Protein AF-A0A316DFW4-F1 (afdb_monomer_lite)

Radius of gyration: 18.1 Å; chains: 1; bounding box: 42×13×51 Å

pLDDT: mean 81.06, std 12.25, range [49.78, 93.06]

Foldseek 3Di:
DDPLVVLLVVLVVLLVQLVVQLVVLVDDPPPPPPDDDPVVVVVVVVSNVVSVVSNVVSVVSNVVSVVSNVVSVVRD

Secondary structure (DSSP, 8-state):
--HHHHHHHHHHHHHHHHHHHHHHHSPPS----TT--HHHHHHHHHHHHHHHHHHHHHHHHHHHHHHHHHHHHHH-

Structure (mmCIF, N/CA/C/O backbone):
data_AF-A0A316DFW4-F1
#
_entry.id   AF-A0A316DFW4-F1
#
loop_
_atom_site.group_PDB
_atom_site.id
_atom_site.type_symbol
_atom_site.label_atom_id
_atom_site.label_alt_id
_atom_site.label_comp_id
_atom_site.label_asym_id
_atom_site.label_entity_id
_atom_site.label_seq_id
_atom_site.pdbx_PDB_ins_code
_atom_site.Cartn_x
_atom_site.Cartn_y
_atom_site.Cartn_z
_atom_site.occupancy
_atom_site.B_iso_or_equiv
_atom_site.auth_seq_id
_atom_site.auth_comp_id
_atom_site.auth_asym_id
_atom_site.auth_atom_id
_atom_site.pdbx_PDB_model_num
ATOM 1 N N . MET A 1 1 ? 18.922 -5.308 -20.450 1.00 59.53 1 MET A N 1
ATOM 2 C CA . MET A 1 1 ? 17.524 -5.183 -19.990 1.00 59.53 1 MET A CA 1
ATOM 3 C C . MET A 1 1 ? 17.060 -3.809 -20.396 1.00 59.53 1 MET A C 1
ATOM 5 O O . MET A 1 1 ? 17.762 -2.855 -20.080 1.00 59.53 1 MET A O 1
ATOM 9 N N . ASP A 1 2 ? 15.942 -3.722 -21.103 1.00 81.31 2 ASP A N 1
ATOM 10 C CA . ASP A 1 2 ? 15.412 -2.438 -21.547 1.00 81.31 2 ASP A CA 1
ATOM 11 C C . ASP A 1 2 ? 14.941 -1.623 -20.343 1.00 81.31 2 ASP A C 1
ATOM 13 O O . ASP A 1 2 ? 14.319 -2.150 -19.414 1.00 81.31 2 ASP A O 1
ATOM 17 N N . THR A 1 3 ? 15.260 -0.330 -20.343 1.00 80.88 3 THR A N 1
ATOM 18 C CA . THR A 1 3 ? 14.927 0.607 -19.262 1.00 80.88 3 THR A CA 1
ATOM 19 C C . THR A 1 3 ? 13.423 0.603 -18.956 1.00 80.88 3 THR A C 1
ATOM 21 O O . THR A 1 3 ? 13.031 0.678 -17.792 1.00 80.88 3 THR A O 1
ATOM 24 N N . SER A 1 4 ? 12.582 0.407 -19.976 1.00 83.25 4 SER A N 1
ATOM 25 C CA . SER A 1 4 ? 11.129 0.226 -19.857 1.00 83.25 4 SER A CA 1
ATOM 26 C C . SER A 1 4 ? 10.750 -0.983 -18.991 1.00 83.25 4 SER A C 1
ATOM 28 O O . SER A 1 4 ? 9.899 -0.878 -18.111 1.00 83.25 4 SER A O 1
ATOM 30 N N . THR A 1 5 ? 11.437 -2.117 -19.151 1.00 86.62 5 THR A N 1
ATOM 31 C CA . THR A 1 5 ? 11.180 -3.339 -18.368 1.00 86.62 5 THR A CA 1
ATOM 32 C C . THR A 1 5 ? 11.530 -3.140 -16.894 1.00 86.62 5 THR A C 1
ATOM 34 O O . THR A 1 5 ? 10.808 -3.606 -16.010 1.00 86.62 5 THR A O 1
ATOM 37 N N . ILE A 1 6 ? 12.617 -2.412 -16.615 1.00 88.31 6 ILE A N 1
ATOM 38 C CA . ILE A 1 6 ? 13.042 -2.100 -15.245 1.00 88.31 6 ILE A CA 1
ATOM 39 C C . ILE A 1 6 ? 12.002 -1.205 -14.563 1.00 88.31 6 ILE A C 1
ATOM 41 O O . ILE A 1 6 ? 11.551 -1.528 -13.466 1.00 88.31 6 ILE A O 1
ATOM 45 N N . ILE A 1 7 ? 11.574 -0.121 -15.219 1.00 87.25 7 ILE A N 1
ATOM 46 C CA . ILE A 1 7 ? 10.587 0.816 -14.658 1.00 87.25 7 ILE A CA 1
ATOM 47 C C . ILE A 1 7 ? 9.237 0.116 -14.439 1.00 87.25 7 ILE A C 1
ATOM 49 O O . ILE A 1 7 ? 8.625 0.289 -13.386 1.00 87.25 7 ILE A O 1
ATOM 53 N N . ASN A 1 8 ? 8.807 -0.730 -15.379 1.00 90.25 8 ASN A N 1
ATOM 54 C CA . ASN A 1 8 ? 7.576 -1.510 -15.250 1.00 90.25 8 ASN A CA 1
ATOM 55 C C . ASN A 1 8 ? 7.639 -2.479 -14.052 1.00 90.25 8 ASN A C 1
ATOM 57 O O . ASN A 1 8 ? 6.740 -2.506 -13.213 1.00 90.25 8 ASN A O 1
ATOM 61 N N . THR A 1 9 ? 8.756 -3.200 -13.897 1.00 91.19 9 THR A N 1
ATOM 62 C CA . THR A 1 9 ? 8.975 -4.117 -12.763 1.00 91.19 9 THR A CA 1
ATOM 63 C C . THR A 1 9 ? 8.975 -3.377 -11.424 1.00 91.19 9 THR A C 1
ATOM 65 O O . THR A 1 9 ? 8.375 -3.843 -10.457 1.00 91.19 9 THR A O 1
ATOM 68 N N . VAL A 1 10 ? 9.609 -2.201 -11.356 1.00 90.06 10 VAL A N 1
ATOM 69 C CA . VAL A 1 10 ? 9.589 -1.356 -10.153 1.00 90.06 10 VAL A CA 1
ATOM 70 C C . VAL A 1 10 ? 8.164 -0.896 -9.844 1.00 90.06 10 VAL A C 1
ATOM 72 O O . VAL A 1 10 ? 7.730 -1.022 -8.700 1.00 90.06 10 VAL A O 1
ATOM 75 N N . GLY A 1 11 ? 7.412 -0.431 -10.845 1.00 90.38 11 GLY A N 1
ATOM 76 C CA . 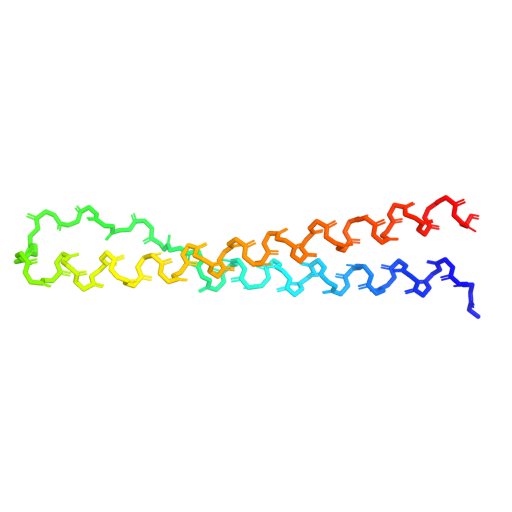GLY A 1 11 ? 6.010 -0.041 -10.675 1.00 90.38 11 GLY A CA 1
ATOM 77 C C . GLY A 1 11 ? 5.141 -1.185 -10.144 1.00 90.38 11 GLY A C 1
ATOM 78 O O . GLY A 1 11 ? 4.396 -0.999 -9.186 1.00 90.38 11 GLY A O 1
ATOM 79 N N . LEU A 1 12 ? 5.324 -2.401 -10.670 1.00 91.75 12 LEU A N 1
ATOM 80 C CA . LEU A 1 12 ? 4.641 -3.607 -10.188 1.00 91.75 12 LEU A CA 1
ATOM 81 C C . LEU A 1 12 ? 4.938 -3.903 -8.707 1.00 91.75 12 LEU A C 1
ATOM 83 O O . LEU A 1 12 ? 4.039 -4.270 -7.949 1.00 91.75 12 LEU A O 1
ATOM 87 N N . ILE A 1 13 ? 6.189 -3.732 -8.267 1.00 92.75 13 ILE A N 1
ATOM 88 C CA . ILE A 1 13 ? 6.557 -3.911 -6.856 1.00 92.75 13 ILE A CA 1
ATOM 89 C C . ILE A 1 13 ? 5.815 -2.891 -5.988 1.00 92.75 13 ILE A C 1
ATOM 91 O O . ILE A 1 13 ? 5.254 -3.270 -4.957 1.00 92.75 13 ILE A O 1
ATOM 95 N N . PHE A 1 14 ? 5.758 -1.621 -6.398 1.00 91.44 14 PHE A N 1
ATOM 96 C CA . PHE A 1 14 ? 4.987 -0.600 -5.682 1.00 91.44 14 PHE A CA 1
ATOM 97 C C . PHE A 1 14 ? 3.507 -0.979 -5.568 1.00 91.44 14 PHE A C 1
ATOM 99 O O . PHE A 1 14 ? 2.944 -0.868 -4.474 1.00 91.44 14 PHE A O 1
ATOM 106 N N . ASP A 1 15 ? 2.919 -1.522 -6.633 1.00 91.50 15 ASP A N 1
ATOM 107 C CA . ASP A 1 15 ? 1.525 -1.957 -6.628 1.00 91.50 15 ASP A CA 1
ATOM 108 C C . ASP A 1 15 ? 1.282 -3.123 -5.660 1.00 91.50 15 ASP A C 1
ATOM 110 O O . ASP A 1 15 ? 0.401 -3.073 -4.801 1.00 91.50 15 ASP A O 1
ATOM 114 N N . ILE A 1 16 ? 2.113 -4.166 -5.712 1.00 92.69 16 ILE A N 1
ATOM 115 C CA . ILE A 1 16 ? 1.997 -5.314 -4.799 1.00 92.69 16 ILE A CA 1
ATOM 116 C C . ILE A 1 16 ? 2.146 -4.854 -3.344 1.00 92.69 16 ILE A C 1
ATOM 118 O O . ILE A 1 16 ? 1.371 -5.253 -2.469 1.00 92.69 16 ILE A O 1
ATOM 122 N N . THR A 1 17 ? 3.112 -3.975 -3.072 1.00 91.75 17 THR A N 1
ATOM 123 C CA . THR A 1 17 ? 3.358 -3.484 -1.711 1.00 91.75 17 THR A CA 1
ATOM 124 C C . THR A 1 17 ? 2.202 -2.610 -1.215 1.00 91.75 17 THR A C 1
ATOM 126 O O . THR A 1 17 ? 1.758 -2.766 -0.073 1.00 91.75 17 THR A O 1
ATOM 129 N N . GLY A 1 18 ? 1.667 -1.732 -2.071 1.00 90.31 18 GLY A N 1
ATOM 130 C CA . GLY A 1 18 ? 0.496 -0.904 -1.778 1.00 90.31 18 GLY A CA 1
ATOM 131 C C . GLY A 1 18 ? -0.751 -1.745 -1.502 1.00 90.31 18 GLY A C 1
ATOM 132 O O . GLY A 1 18 ? -1.432 -1.528 -0.496 1.00 90.31 18 GLY A O 1
ATOM 133 N N . ALA A 1 19 ? -0.991 -2.776 -2.317 1.00 89.81 19 ALA A N 1
ATOM 134 C CA . ALA A 1 19 ? -2.103 -3.709 -2.160 1.00 89.81 19 ALA A CA 1
ATOM 135 C C . ALA A 1 19 ? -2.013 -4.507 -0.852 1.00 89.81 19 ALA A C 1
ATOM 137 O O . ALA A 1 19 ? -2.999 -4.597 -0.120 1.00 89.81 19 ALA A O 1
ATOM 138 N N . ILE A 1 20 ? -0.833 -5.030 -0.495 1.00 89.88 20 ILE A N 1
ATOM 139 C CA . ILE A 1 20 ? -0.615 -5.729 0.785 1.00 89.88 20 ILE A CA 1
ATOM 140 C C . ILE A 1 20 ? -0.878 -4.789 1.965 1.00 89.88 20 ILE A C 1
ATOM 142 O O . ILE A 1 20 ? -1.499 -5.182 2.958 1.00 89.88 20 ILE A O 1
ATOM 146 N N . LEU A 1 21 ? -0.422 -3.539 1.873 1.00 87.94 21 LEU A N 1
ATOM 147 C CA . LEU A 1 21 ? -0.608 -2.552 2.930 1.00 87.94 21 LEU A CA 1
ATOM 148 C C . LEU A 1 21 ? -2.091 -2.200 3.101 1.00 87.94 21 LEU A C 1
ATOM 150 O O . LEU A 1 21 ? -2.571 -2.140 4.235 1.00 87.94 21 LEU A O 1
ATOM 154 N N . MET A 1 22 ? -2.835 -2.057 2.003 1.00 87.88 22 MET A N 1
ATOM 155 C CA . MET A 1 22 ? -4.289 -1.898 2.043 1.00 87.88 22 MET A CA 1
ATOM 156 C C . MET A 1 22 ? -4.971 -3.140 2.609 1.00 87.88 22 MET A C 1
ATOM 158 O O . MET A 1 22 ? -5.775 -3.000 3.519 1.00 87.88 22 MET A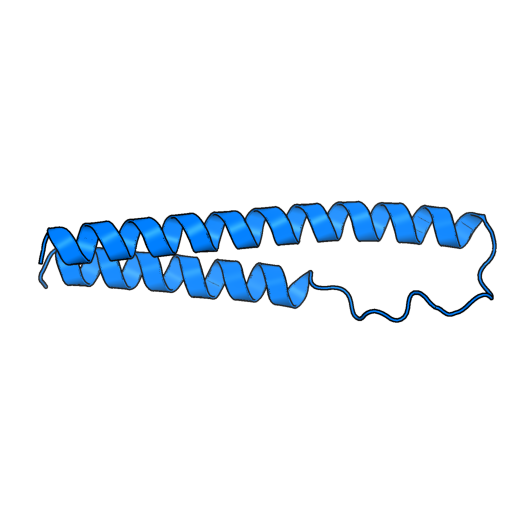 O 1
ATOM 162 N N . PHE A 1 23 ? -4.620 -4.345 2.161 1.00 86.06 23 PHE A N 1
ATOM 163 C CA . PHE A 1 23 ? -5.241 -5.591 2.613 1.00 86.06 23 PHE A CA 1
ATOM 164 C C . PHE A 1 23 ? -5.068 -5.810 4.121 1.00 86.06 23 PHE A C 1
ATOM 166 O O . PHE A 1 23 ? -6.050 -6.040 4.825 1.00 86.06 23 PHE A O 1
ATOM 173 N N . LYS A 1 24 ? -3.846 -5.635 4.647 1.00 83.25 24 LYS A N 1
ATOM 174 C CA . LYS A 1 24 ? -3.547 -5.791 6.084 1.00 83.25 24 LYS A CA 1
ATOM 175 C C . LYS A 1 24 ? -4.209 -4.729 6.962 1.00 83.25 24 LYS A C 1
ATOM 177 O O . LYS A 1 24 ? -4.398 -4.967 8.153 1.00 83.25 24 LYS A O 1
ATOM 182 N N . ASN A 1 25 ? -4.513 -3.554 6.408 1.00 82.25 25 ASN A N 1
ATOM 183 C CA . ASN A 1 25 ? -5.171 -2.468 7.137 1.00 82.25 25 ASN A CA 1
ATOM 184 C C . ASN A 1 25 ? -6.671 -2.360 6.827 1.00 82.25 25 ASN A C 1
ATOM 186 O O . ASN A 1 25 ? -7.366 -1.641 7.542 1.00 82.25 25 ASN A O 1
ATOM 190 N N . SER A 1 26 ? -7.182 -3.069 5.815 1.00 73.25 26 SER A N 1
ATOM 191 C CA . SER A 1 26 ? -8.608 -3.140 5.515 1.00 73.25 26 SER A CA 1
ATOM 192 C C . SER A 1 26 ? -9.307 -3.856 6.664 1.00 73.25 26 SER A C 1
ATOM 194 O O . SER A 1 26 ? -8.911 -4.932 7.113 1.00 73.25 26 SER A O 1
ATOM 196 N N . MET A 1 27 ? -10.294 -3.183 7.240 1.00 62.06 27 MET A N 1
ATOM 197 C CA . MET A 1 27 ? -10.936 -3.638 8.461 1.00 62.06 27 MET A CA 1
ATOM 198 C C . MET A 1 27 ? -12.045 -4.632 8.107 1.00 62.06 27 MET A C 1
ATOM 200 O O . MET A 1 27 ? -12.909 -4.280 7.302 1.00 62.06 27 MET A O 1
ATOM 204 N N . PRO A 1 28 ? -12.104 -5.835 8.710 1.00 58.34 28 PRO A N 1
ATOM 205 C CA . PRO A 1 28 ? -13.304 -6.648 8.614 1.00 58.34 28 PRO A CA 1
ATOM 206 C C . PRO A 1 28 ? -14.447 -5.877 9.278 1.00 58.34 28 PRO A C 1
ATOM 208 O O . PRO A 1 28 ? -14.377 -5.500 10.451 1.00 58.34 28 PRO A O 1
ATOM 211 N N . VAL A 1 29 ? -15.489 -5.610 8.495 1.00 55.16 29 VAL A N 1
ATOM 212 C CA . VAL A 1 29 ? -16.663 -4.808 8.853 1.00 55.16 29 VAL A CA 1
ATOM 213 C C . VAL A 1 29 ? -17.553 -5.591 9.826 1.00 55.16 29 VAL A C 1
ATOM 215 O O . VAL A 1 29 ? -18.670 -5.978 9.516 1.00 55.16 29 VAL A O 1
ATOM 218 N N . LYS A 1 30 ? -17.064 -5.864 11.036 1.00 55.12 30 LYS A N 1
ATOM 219 C CA . LYS A 1 30 ? -17.893 -6.288 12.174 1.00 55.12 30 LYS A CA 1
ATOM 220 C C . LYS A 1 30 ? -17.822 -5.235 13.272 1.00 55.12 30 LYS A C 1
ATOM 222 O O . LYS A 1 30 ? -17.518 -5.516 14.422 1.00 55.12 30 LYS A O 1
ATOM 227 N N . PHE A 1 31 ? -18.107 -3.991 12.899 1.00 53.62 31 PHE A N 1
ATOM 228 C CA . PHE A 1 31 ? -18.368 -2.918 13.862 1.00 53.62 31 PHE A CA 1
ATOM 229 C C . PHE A 1 31 ? -19.818 -2.897 14.359 1.00 53.62 31 PHE A C 1
ATOM 231 O O . PHE A 1 31 ? -20.145 -2.134 15.261 1.00 53.62 31 PHE A O 1
ATOM 238 N N . GLY A 1 32 ? -20.677 -3.752 13.797 1.00 49.78 32 GLY A N 1
ATOM 239 C CA . GLY A 1 32 ? -22.101 -3.845 14.111 1.00 49.78 32 GLY A CA 1
ATOM 240 C C . GLY A 1 32 ? -22.449 -4.712 15.321 1.00 49.78 32 GLY A C 1
ATOM 241 O O . GLY A 1 32 ? -23.530 -5.287 15.340 1.00 49.78 32 GLY A O 1
ATOM 242 N N . SER A 1 33 ? -21.579 -4.852 16.325 1.00 52.59 33 SER A N 1
ATOM 243 C CA . SER A 1 33 ? -22.027 -5.379 17.620 1.00 52.59 33 SER A CA 1
ATOM 244 C C . SER A 1 33 ? -22.418 -4.193 18.501 1.00 52.59 33 SER A C 1
ATOM 246 O O . SER A 1 33 ? -21.563 -3.552 19.117 1.00 52.59 33 SER A O 1
ATOM 248 N N . TYR A 1 34 ? -23.714 -3.890 18.525 1.00 53.97 34 TYR A N 1
ATOM 249 C CA . TYR A 1 34 ? -24.401 -2.839 19.289 1.00 53.97 34 TYR A CA 1
ATOM 250 C C . TYR A 1 34 ? -24.308 -3.004 20.831 1.00 53.97 34 TYR A C 1
ATOM 252 O O . TYR A 1 34 ? -25.253 -2.709 21.553 1.00 53.97 34 TYR A O 1
ATOM 260 N N . LEU A 1 35 ? -23.181 -3.494 21.359 1.00 55.41 35 LEU A N 1
ATOM 261 C CA . LEU A 1 35 ? -23.049 -4.015 22.728 1.00 55.41 35 LEU A CA 1
ATOM 262 C C . LEU A 1 35 ? -21.743 -3.614 23.438 1.00 55.41 35 LEU A C 1
ATOM 264 O O . LEU A 1 35 ? -21.360 -4.236 24.423 1.00 55.41 35 LEU A O 1
ATOM 268 N N . TYR A 1 36 ? -21.037 -2.579 22.972 1.00 61.62 36 TYR A N 1
ATOM 269 C CA . TYR A 1 36 ? -19.781 -2.157 23.601 1.00 61.62 36 TYR A CA 1
ATOM 270 C C . TYR A 1 36 ? -19.856 -0.750 24.206 1.00 61.62 36 TYR A C 1
ATOM 272 O O . TYR A 1 36 ? -20.156 0.231 23.530 1.00 61.62 36 TYR A O 1
ATOM 280 N N . SER A 1 37 ? -19.535 -0.681 25.504 1.00 66.06 37 SER A N 1
ATOM 281 C CA . SER A 1 37 ? -19.423 0.523 26.340 1.00 66.06 37 SER A CA 1
ATOM 282 C C . SER A 1 37 ? -18.739 1.705 25.629 1.00 66.06 37 SER A C 1
ATOM 284 O O . SER A 1 37 ? -17.770 1.525 24.889 1.00 66.06 37 SER A O 1
ATOM 286 N N . SER A 1 38 ? -19.197 2.933 25.911 1.00 68.69 38 SER A N 1
ATOM 287 C CA . SER A 1 38 ? -18.683 4.226 25.399 1.00 68.69 38 SER A CA 1
ATOM 288 C C . SER A 1 38 ? -17.147 4.314 25.320 1.00 68.69 38 SER A C 1
ATOM 290 O O . SER A 1 38 ? -16.582 4.852 24.361 1.00 68.69 38 SER A O 1
ATOM 292 N N . LYS A 1 39 ? -16.445 3.723 26.294 1.00 69.44 39 LYS A N 1
ATOM 293 C CA . LYS A 1 39 ? -14.976 3.703 26.355 1.00 69.44 39 LYS A CA 1
ATOM 294 C C . LYS A 1 39 ? -14.350 2.850 25.238 1.00 69.44 39 LYS A C 1
ATOM 296 O O . LYS A 1 39 ? -13.328 3.228 24.670 1.00 69.44 39 LYS A O 1
ATOM 301 N N . TYR A 1 40 ? -14.992 1.742 24.875 1.00 71.31 40 TYR A N 1
ATOM 302 C CA . TYR A 1 40 ? -14.546 0.813 23.834 1.00 71.31 40 TYR A CA 1
ATOM 303 C C . TYR A 1 40 ? -14.773 1.382 22.424 1.00 71.31 40 TYR A C 1
ATOM 305 O O . TYR A 1 40 ? -13.902 1.274 21.562 1.00 71.31 40 TYR A O 1
ATOM 313 N N . LEU A 1 41 ? -15.888 2.094 22.213 1.00 74.44 41 LEU A N 1
ATOM 314 C CA . LEU A 1 41 ? -16.165 2.824 20.968 1.00 74.44 41 LEU A CA 1
ATOM 315 C C . LEU A 1 41 ? -15.099 3.886 20.662 1.00 74.44 41 LEU A C 1
ATOM 317 O O . LEU A 1 41 ? -14.679 4.027 19.512 1.00 74.44 41 LEU A O 1
ATOM 321 N N . LYS A 1 42 ? -14.624 4.619 21.679 1.00 76.69 42 LYS A N 1
ATOM 322 C CA . LYS A 1 42 ? -13.545 5.607 21.502 1.00 76.69 42 LYS A CA 1
ATOM 323 C C . LYS A 1 42 ? -12.237 4.949 21.049 1.00 76.69 42 LYS A C 1
ATOM 325 O O . LYS A 1 42 ? -11.613 5.436 20.109 1.00 76.69 42 LYS A O 1
ATOM 330 N N . LEU A 1 43 ? -11.850 3.826 21.660 1.00 78.25 43 LEU A N 1
ATOM 331 C CA . LEU A 1 43 ? -10.640 3.086 21.279 1.00 78.25 43 LEU A CA 1
ATOM 332 C C . LEU A 1 43 ? -10.737 2.515 19.857 1.00 78.25 43 LEU A C 1
ATOM 334 O O . LEU A 1 43 ? -9.796 2.653 19.074 1.00 78.25 43 LEU A O 1
ATOM 338 N N . GLN A 1 44 ? -11.892 1.952 19.497 1.00 75.25 44 GLN A N 1
ATOM 339 C CA . GLN A 1 44 ? -12.175 1.447 18.150 1.00 75.25 44 GLN A CA 1
ATOM 340 C C . GLN A 1 44 ? -12.078 2.557 17.092 1.00 75.25 44 GLN A C 1
ATOM 342 O O . GLN A 1 44 ? -11.432 2.363 16.064 1.00 75.25 44 GLN A O 1
ATOM 34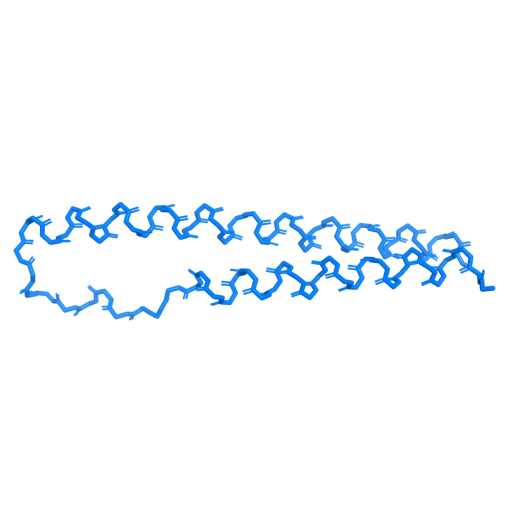7 N N . LYS A 1 45 ? -12.630 3.751 17.359 1.00 79.50 45 LYS A N 1
ATOM 348 C CA . LYS A 1 45 ? -12.517 4.912 16.454 1.00 79.50 45 LYS A CA 1
ATOM 349 C C . LYS A 1 45 ? -11.069 5.350 16.234 1.00 79.50 45 LYS A C 1
ATOM 351 O O . LYS A 1 45 ? -10.691 5.653 15.105 1.00 79.50 45 LYS A O 1
ATOM 356 N N . ILE A 1 46 ? -10.247 5.372 17.286 1.00 82.50 46 ILE A N 1
ATOM 357 C CA . ILE A 1 46 ? -8.823 5.730 17.172 1.00 82.50 46 ILE A CA 1
ATOM 358 C C . ILE A 1 46 ? -8.078 4.694 16.318 1.00 82.50 46 ILE A C 1
ATOM 360 O O . ILE A 1 46 ? -7.316 5.066 15.423 1.00 82.50 46 ILE A O 1
ATOM 364 N N . LYS A 1 47 ? -8.339 3.399 16.545 1.00 80.69 47 LYS A N 1
ATOM 365 C CA . LYS A 1 47 ? -7.757 2.305 15.753 1.00 80.69 47 LYS A CA 1
ATOM 366 C C . LYS A 1 47 ? -8.173 2.392 14.283 1.00 80.69 47 LYS A C 1
ATOM 368 O O . LYS A 1 47 ? -7.307 2.377 13.413 1.00 80.69 47 LYS A O 1
ATOM 373 N N . ALA A 1 48 ? -9.465 2.584 14.020 1.00 79.69 48 ALA A N 1
ATOM 374 C CA . ALA A 1 48 ? -10.011 2.743 12.675 1.00 79.69 48 ALA A CA 1
ATOM 375 C C . ALA A 1 48 ? -9.412 3.958 11.950 1.00 79.69 48 ALA A C 1
ATOM 377 O O . ALA A 1 48 ? -9.026 3.854 10.791 1.00 79.69 48 ALA A O 1
ATOM 378 N N . LYS A 1 49 ? -9.237 5.096 12.637 1.00 82.88 49 LYS A N 1
ATOM 379 C CA . LYS A 1 49 ? -8.602 6.289 12.052 1.00 82.88 49 LYS A CA 1
ATOM 380 C C . LYS A 1 49 ? -7.155 6.019 11.628 1.00 82.88 49 LYS A C 1
ATOM 382 O O . LYS A 1 49 ? -6.744 6.447 10.551 1.00 82.88 49 LYS A O 1
ATOM 387 N N . LYS A 1 50 ? -6.384 5.298 12.451 1.00 83.31 50 LYS A N 1
ATOM 388 C CA . LYS A 1 50 ? -5.005 4.905 12.116 1.00 83.31 50 LYS A CA 1
ATOM 389 C C . LYS A 1 50 ? -4.972 3.932 10.931 1.00 83.31 50 LYS A C 1
ATOM 391 O O . LYS A 1 50 ? -4.160 4.111 10.031 1.00 83.31 50 LYS A O 1
ATOM 396 N N . MET A 1 51 ? -5.877 2.955 10.908 1.00 82.81 51 MET A N 1
ATOM 397 C CA . MET A 1 51 ? -5.991 1.983 9.815 1.00 82.81 51 MET A CA 1
ATOM 398 C C . MET A 1 51 ? -6.394 2.651 8.497 1.00 82.81 51 MET A C 1
ATOM 400 O O . MET A 1 51 ? -5.717 2.442 7.498 1.00 82.81 51 MET A O 1
ATOM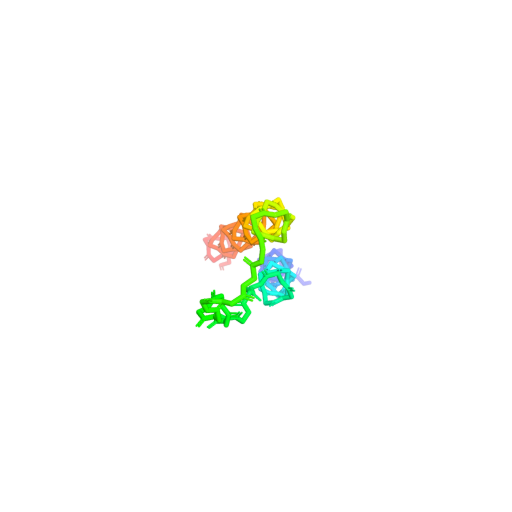 404 N N . ASN A 1 52 ? -7.387 3.544 8.499 1.00 84.62 52 ASN A N 1
ATOM 405 C CA . ASN A 1 52 ? -7.778 4.309 7.309 1.00 84.62 52 ASN A CA 1
ATOM 406 C C . ASN A 1 52 ? -6.630 5.158 6.757 1.00 84.62 52 ASN A C 1
ATOM 408 O O . ASN A 1 52 ? -6.451 5.231 5.544 1.00 84.62 52 ASN A O 1
ATOM 412 N N . ARG A 1 53 ? -5.816 5.771 7.629 1.00 86.94 53 ARG A N 1
ATOM 413 C CA . ARG A 1 53 ? -4.624 6.508 7.188 1.00 86.94 53 ARG A CA 1
ATOM 414 C C . ARG A 1 53 ? -3.627 5.587 6.481 1.00 86.94 53 ARG A C 1
ATOM 416 O O . ARG A 1 53 ? -3.090 5.967 5.449 1.00 86.94 53 ARG A O 1
ATOM 423 N N . ASN A 1 54 ? -3.412 4.383 7.007 1.00 85.56 54 ASN A N 1
ATOM 424 C CA . ASN A 1 54 ? -2.541 3.396 6.373 1.00 85.56 54 ASN A CA 1
ATOM 425 C C . ASN A 1 54 ? -3.114 2.911 5.033 1.00 85.56 54 ASN A C 1
ATOM 427 O O . ASN A 1 54 ? -2.374 2.847 4.063 1.00 85.56 54 ASN A O 1
ATOM 431 N N . ILE A 1 55 ? -4.421 2.645 4.938 1.00 87.31 55 ILE A N 1
ATOM 432 C CA . ILE A 1 55 ? -5.074 2.313 3.659 1.00 87.31 55 ILE A CA 1
ATOM 433 C C . ILE A 1 55 ? -4.841 3.431 2.634 1.00 87.31 55 ILE A C 1
ATOM 435 O O . ILE A 1 55 ? -4.476 3.142 1.500 1.00 87.31 55 ILE A O 1
ATOM 439 N N . GLY A 1 56 ? -4.981 4.698 3.039 1.00 88.81 56 GLY A N 1
ATOM 440 C CA . GLY A 1 56 ? -4.696 5.845 2.172 1.00 88.81 56 GLY A CA 1
ATOM 441 C C . GLY A 1 56 ? -3.244 5.892 1.681 1.00 88.81 56 GLY A C 1
ATOM 442 O O . GLY A 1 56 ? -3.005 6.191 0.516 1.00 88.81 56 GLY A O 1
ATOM 443 N N . LEU A 1 57 ? -2.275 5.537 2.532 1.00 89.69 57 LEU A N 1
ATOM 444 C CA . LEU A 1 57 ? -0.870 5.404 2.122 1.00 89.69 57 LEU A CA 1
ATOM 445 C C . LEU A 1 57 ? -0.666 4.252 1.129 1.00 89.69 57 LEU A C 1
ATOM 447 O O . LEU A 1 57 ? 0.087 4.402 0.173 1.00 89.69 57 LEU A O 1
ATOM 451 N N . GLY A 1 58 ? -1.351 3.124 1.331 1.00 90.00 58 GLY A N 1
ATOM 452 C CA . GLY A 1 58 ? -1.314 1.998 0.398 1.00 90.00 58 GLY A CA 1
ATOM 453 C C . GLY A 1 58 ? -1.891 2.368 -0.969 1.00 90.00 58 GLY A C 1
ATOM 454 O O . GLY A 1 58 ? -1.266 2.084 -1.983 1.00 90.00 58 GLY A O 1
ATOM 455 N N . ALA A 1 59 ? -3.011 3.096 -0.997 1.00 90.44 59 ALA A N 1
ATOM 456 C CA . ALA A 1 59 ? -3.608 3.606 -2.230 1.00 90.44 59 ALA A CA 1
ATOM 457 C C . ALA A 1 59 ? -2.691 4.605 -2.959 1.00 90.44 59 ALA A C 1
ATOM 459 O O . ALA A 1 59 ? -2.598 4.577 -4.182 1.00 90.44 59 ALA A O 1
ATOM 460 N N . LEU A 1 60 ? -1.965 5.453 -2.222 1.00 92.75 60 LEU A N 1
ATOM 461 C CA . LEU A 1 60 ? -0.946 6.330 -2.806 1.00 92.75 60 LEU A CA 1
ATOM 462 C C . LEU A 1 60 ? 0.202 5.539 -3.445 1.00 92.75 60 LEU A C 1
ATOM 464 O O . LEU A 1 60 ? 0.635 5.898 -4.537 1.00 92.75 60 LEU A O 1
ATOM 468 N N . LEU A 1 61 ? 0.666 4.461 -2.802 1.00 91.06 61 LEU A N 1
ATOM 469 C CA . LEU A 1 61 ? 1.676 3.570 -3.384 1.00 91.06 61 LEU A CA 1
ATOM 470 C C . LEU A 1 61 ? 1.197 2.950 -4.703 1.00 91.06 61 LEU A C 1
ATOM 472 O O . LEU A 1 61 ? 1.966 2.946 -5.659 1.00 91.06 61 LEU A O 1
ATOM 476 N N . LEU A 1 62 ? -0.061 2.492 -4.759 1.00 92.50 62 LEU A N 1
ATOM 477 C CA . LEU A 1 62 ? -0.671 1.968 -5.989 1.00 92.50 62 LEU A CA 1
ATOM 478 C C . LEU A 1 62 ? -0.702 3.025 -7.101 1.00 92.50 62 LEU A C 1
ATOM 480 O O . LEU A 1 62 ? -0.326 2.762 -8.235 1.00 92.50 62 LEU A O 1
ATOM 484 N N . CYS A 1 63 ? -1.119 4.254 -6.787 1.00 92.88 63 CYS A N 1
ATOM 485 C CA . CYS A 1 63 ? -1.127 5.326 -7.784 1.00 92.88 63 CYS A CA 1
ATOM 486 C C . CYS A 1 63 ? 0.275 5.602 -8.342 1.00 92.88 63 CYS A C 1
ATOM 488 O O . CYS A 1 63 ? 0.427 5.818 -9.540 1.00 92.88 63 CYS A O 1
ATOM 490 N N . ILE A 1 64 ? 1.302 5.596 -7.489 1.00 93.06 64 ILE A N 1
ATOM 491 C CA . ILE A 1 64 ? 2.687 5.821 -7.921 1.00 93.06 64 ILE A CA 1
ATOM 492 C C . ILE A 1 64 ? 3.182 4.655 -8.788 1.00 93.06 64 ILE A C 1
ATOM 494 O O . ILE A 1 64 ? 3.789 4.902 -9.829 1.00 93.06 64 ILE A O 1
ATOM 498 N N . GLY A 1 65 ? 2.903 3.409 -8.391 1.00 91.25 65 GLY A N 1
ATOM 499 C CA . GLY A 1 65 ? 3.251 2.216 -9.167 1.00 91.25 65 GLY A CA 1
ATOM 500 C C . GLY A 1 65 ? 2.624 2.234 -10.559 1.00 91.25 65 GLY A C 1
ATOM 501 O O . GLY A 1 65 ? 3.335 2.103 -11.558 1.00 91.25 65 GLY A O 1
ATOM 502 N N . PHE A 1 66 ? 1.333 2.556 -10.632 1.00 91.75 66 PHE A N 1
ATOM 503 C CA . PHE A 1 66 ? 0.610 2.724 -11.890 1.00 91.75 66 PHE A CA 1
ATOM 504 C C . PHE A 1 66 ? 1.188 3.840 -12.777 1.00 91.75 66 PHE A C 1
ATOM 506 O O . PHE A 1 66 ? 1.380 3.641 -13.975 1.00 91.75 66 PHE A O 1
ATOM 513 N N . ILE A 1 67 ? 1.516 5.009 -12.211 1.00 92.81 67 ILE A N 1
ATOM 514 C CA . ILE A 1 67 ? 2.129 6.111 -12.976 1.00 92.81 67 ILE A CA 1
ATOM 515 C C . ILE A 1 67 ? 3.490 5.689 -13.546 1.00 92.81 67 ILE A C 1
ATOM 517 O O . ILE A 1 67 ? 3.788 5.992 -14.702 1.00 92.81 67 ILE A O 1
ATOM 521 N N . LEU A 1 68 ? 4.307 4.965 -12.774 1.00 88.75 68 LEU A N 1
ATOM 522 C CA . LEU A 1 68 ? 5.596 4.449 -13.244 1.00 88.75 68 LEU A CA 1
ATOM 523 C C . LEU A 1 68 ? 5.424 3.464 -14.407 1.00 88.75 68 LEU A C 1
ATOM 525 O O . LEU A 1 68 ? 6.141 3.569 -15.401 1.00 88.75 68 LEU A O 1
ATOM 529 N N . GLN A 1 69 ? 4.454 2.550 -14.325 1.00 88.50 69 GLN A N 1
ATOM 530 C CA . GLN A 1 69 ? 4.134 1.628 -15.423 1.00 88.50 69 GLN A CA 1
ATOM 531 C C . GLN A 1 69 ? 3.647 2.367 -16.674 1.00 88.50 69 GLN A C 1
ATOM 533 O O . GLN A 1 69 ? 4.033 2.023 -17.792 1.00 88.50 69 GLN A O 1
ATOM 538 N N . LEU A 1 70 ? 2.837 3.412 -16.498 1.00 90.31 70 LEU A N 1
ATOM 539 C CA . LEU A 1 70 ? 2.335 4.233 -17.595 1.00 90.31 70 LEU A CA 1
ATOM 540 C C . LEU A 1 70 ? 3.496 4.928 -18.319 1.00 90.31 70 LEU A C 1
ATOM 542 O O . LEU A 1 70 ? 3.613 4.807 -19.534 1.00 90.31 70 LEU A O 1
ATOM 546 N N . VAL A 1 71 ? 4.427 5.543 -17.582 1.00 89.19 71 VAL A N 1
ATOM 547 C CA . VAL A 1 71 ? 5.652 6.135 -18.154 1.00 89.19 71 VAL A CA 1
ATOM 548 C C . VAL A 1 71 ? 6.522 5.083 -18.849 1.00 89.19 71 VAL A C 1
ATOM 550 O O . VAL A 1 71 ? 7.022 5.337 -19.942 1.00 89.19 71 VAL A O 1
ATOM 553 N N . ALA A 1 72 ? 6.670 3.890 -18.268 1.00 88.19 72 ALA A N 1
ATOM 554 C CA . ALA A 1 72 ? 7.401 2.791 -18.899 1.00 88.19 72 ALA A CA 1
ATOM 555 C C . ALA A 1 72 ? 6.783 2.362 -20.237 1.00 88.19 72 ALA A C 1
ATOM 557 O O . ALA A 1 72 ? 7.517 2.019 -21.156 1.00 88.19 72 ALA A O 1
ATOM 558 N N . THR A 1 73 ? 5.453 2.414 -20.342 1.00 86.38 73 THR A N 1
ATOM 559 C CA . THR A 1 73 ? 4.702 2.082 -21.563 1.00 86.38 73 THR A CA 1
ATOM 560 C C . THR A 1 73 ? 4.885 3.136 -22.657 1.00 86.38 73 THR A C 1
ATOM 562 O O . THR A 1 73 ? 4.835 2.798 -23.829 1.00 86.38 73 THR A O 1
ATOM 565 N N . PHE A 1 74 ? 5.120 4.403 -22.299 1.00 84.88 74 PHE A N 1
ATOM 566 C CA . PHE A 1 74 ? 5.449 5.462 -23.265 1.00 84.88 74 PHE A CA 1
ATOM 567 C C . PHE A 1 74 ? 6.929 5.480 -23.682 1.00 84.88 74 PHE A C 1
ATOM 569 O O . PHE A 1 74 ? 7.264 6.087 -24.696 1.00 84.88 74 PHE A O 1
ATOM 576 N N . LEU A 1 75 ? 7.816 4.882 -22.878 1.00 77.19 75 LEU A N 1
ATOM 577 C CA . LEU A 1 75 ? 9.262 4.807 -23.131 1.00 77.19 75 LEU A CA 1
ATOM 578 C C . LEU A 1 75 ? 9.703 3.515 -23.834 1.00 77.19 75 LEU A C 1
ATOM 580 O O . LEU A 1 75 ? 10.830 3.464 -24.328 1.00 77.19 75 LEU A O 1
ATOM 584 N N . GLY A 1 76 ? 8.877 2.468 -23.785 1.00 65.06 76 GLY A N 1
ATOM 585 C CA . GLY A 1 76 ? 9.070 1.210 -24.512 1.00 65.06 76 GLY A CA 1
ATOM 586 C C . GLY A 1 76 ? 8.420 1.258 -25.883 1.00 65.06 76 GLY A C 1
ATO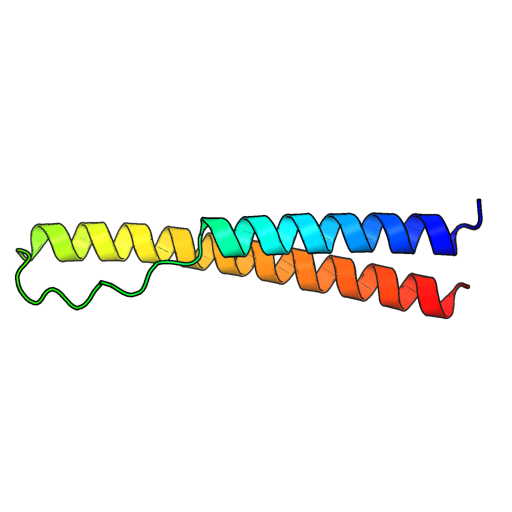M 587 O O . GLY A 1 76 ? 8.954 0.565 -26.773 1.00 65.06 76 GLY A O 1
#

Sequence (76 aa):
MDTSTIINTVGLIFDITGAILMFKNSMPVKFGSYLYSSKYLKLQKIKAKKMNRNI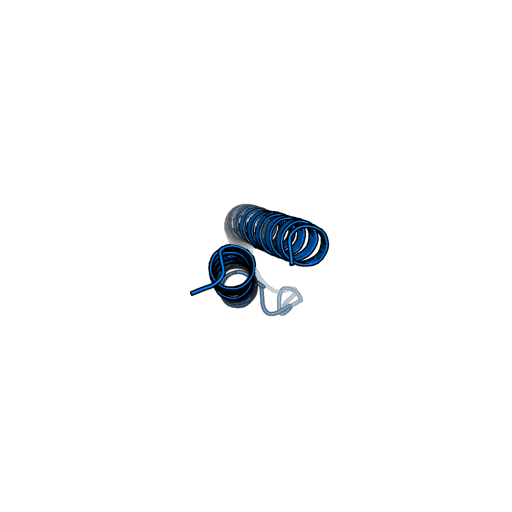GLGALLLCIGFILQLVATFLG

Organism: NCBI:txid570520